Protein AF-A4JSC4-F1 (afdb_monomer_lite)

Radius of gyration: 17.51 Å; chains: 1; bounding box: 52×47×33 Å

Secondary structure (DSSP, 8-state):
--HHHHHHS-TTSS--GGGTT-EEEEEE-TT-TTHHHHHHHHHHHHHHT-EEEEEEGGGGT--S--S-GGGSTTHHHHHHHHHHHHHHHHS---------

InterPro domains:
  IPR029058 Alpha/Beta hydrolase fold [G3DSA:3.40.50.1820] (2-90)

pLDDT: mean 86.63, std 13.43, range [42.38, 96.75]

Foldseek 3Di:
DDPVVVVPDDQLPAADVVQAAAEEEDEEEPAEPCPVVQVVVQSSSVSNHHNYDYHYVVVVVHHDDYPPLCPDPVVVSSVVVVVVVCCVRPPPPPPPPPDD

Sequence (100 aa):
MSPDALRAAAPGTHRLPALAGLPIVAVTAEASVFAAASAPAVAQLNAAGSRAEVLHLPDHRVFGNGHGLIYEKNSDEALAPVLSWLVEHTEAAEPLHSTS

Structure (mmCIF, N/CA/C/O backbone):
data_AF-A4JSC4-F1
#
_entry.id   AF-A4JSC4-F1
#
loop_
_atom_site.group_PDB
_atom_site.id
_atom_site.type_symbol
_atom_site.label_atom_id
_atom_site.label_alt_id
_atom_site.label_comp_id
_atom_site.label_asym_id
_atom_site.label_entity_id
_atom_site.label_seq_id
_atom_site.pdbx_PDB_ins_code
_atom_site.Cartn_x
_atom_site.Cartn_y
_atom_site.Cartn_z
_atom_site.occupancy
_atom_site.B_iso_or_equiv
_atom_site.auth_seq_id
_atom_site.auth_comp_id
_atom_site.auth_asym_id
_atom_site.auth_atom_id
_atom_site.pdbx_PDB_model_num
ATOM 1 N N . MET A 1 1 ? 19.154 -18.312 -13.676 1.00 76.25 1 MET A N 1
ATOM 2 C CA . MET A 1 1 ? 19.003 -16.943 -14.217 1.00 76.25 1 MET A CA 1
ATOM 3 C C . MET A 1 1 ? 20.069 -16.067 -13.580 1.00 76.25 1 MET A C 1
ATOM 5 O O . MET A 1 1 ? 20.268 -16.195 -12.378 1.00 76.25 1 MET A O 1
ATOM 9 N N . SER A 1 2 ? 20.785 -15.250 -14.354 1.00 89.56 2 SER A N 1
ATOM 10 C CA . SER A 1 2 ? 21.764 -14.304 -13.799 1.00 89.56 2 SER A CA 1
ATOM 11 C C . SER A 1 2 ? 21.067 -13.045 -13.255 1.00 89.56 2 SER A C 1
ATOM 13 O O . SER A 1 2 ? 19.959 -12.732 -13.697 1.00 89.56 2 SER A O 1
ATOM 15 N N . PRO A 1 3 ? 21.695 -12.291 -12.333 1.00 84.94 3 PRO A N 1
ATOM 16 C CA . PRO A 1 3 ? 21.149 -11.019 -11.855 1.00 84.94 3 PRO A CA 1
ATOM 17 C C . PRO A 1 3 ? 20.860 -10.012 -12.977 1.00 84.94 3 PRO A C 1
ATOM 19 O O . PRO A 1 3 ? 19.851 -9.316 -12.931 1.00 84.94 3 PRO A O 1
ATOM 22 N N . ASP A 1 4 ? 21.702 -9.962 -14.010 1.00 91.25 4 ASP A N 1
ATOM 23 C CA . ASP A 1 4 ? 21.517 -9.030 -15.129 1.00 91.25 4 ASP A CA 1
ATOM 24 C C . ASP A 1 4 ? 20.351 -9.429 -16.033 1.00 91.25 4 ASP A C 1
ATOM 26 O O . ASP A 1 4 ? 19.577 -8.570 -16.450 1.00 91.25 4 ASP A O 1
ATOM 30 N N . ALA A 1 5 ? 20.155 -10.734 -16.258 1.00 87.62 5 ALA A N 1
ATOM 31 C CA . ALA A 1 5 ? 18.986 -11.232 -16.978 1.00 87.62 5 ALA A CA 1
ATOM 32 C C . ALA A 1 5 ? 17.680 -10.909 -16.234 1.00 87.62 5 ALA A C 1
ATOM 34 O O . ALA A 1 5 ? 16.684 -10.584 -16.871 1.00 87.62 5 ALA A O 1
ATOM 35 N N . LEU A 1 6 ? 17.694 -10.938 -14.896 1.00 84.56 6 LEU A N 1
ATOM 36 C CA . LEU A 1 6 ? 16.541 -10.551 -14.081 1.00 84.56 6 LEU A CA 1
ATOM 37 C C . LEU A 1 6 ? 16.240 -9.048 -14.176 1.00 84.56 6 LEU A C 1
ATOM 39 O O . LEU A 1 6 ? 15.080 -8.672 -14.302 1.00 84.56 6 LEU A O 1
ATOM 43 N N . ARG A 1 7 ? 17.265 -8.184 -14.135 1.00 83.50 7 ARG A N 1
ATOM 44 C CA . ARG A 1 7 ? 17.082 -6.722 -14.240 1.00 83.50 7 ARG A CA 1
ATOM 45 C C . ARG A 1 7 ? 16.576 -6.280 -15.612 1.00 83.50 7 ARG A C 1
ATOM 47 O O . ARG A 1 7 ? 15.851 -5.297 -15.692 1.00 83.50 7 ARG A O 1
ATOM 54 N N . ALA A 1 8 ? 16.979 -6.979 -16.673 1.00 87.56 8 ALA A N 1
ATOM 55 C CA . ALA A 1 8 ? 16.568 -6.677 -18.043 1.00 87.56 8 ALA A CA 1
ATOM 56 C C . ALA A 1 8 ? 15.173 -7.223 -18.399 1.00 87.56 8 ALA A C 1
ATOM 58 O O . ALA A 1 8 ? 14.611 -6.844 -19.427 1.00 87.56 8 ALA A O 1
ATOM 59 N N . ALA A 1 9 ? 14.622 -8.127 -17.587 1.00 85.56 9 ALA A N 1
ATOM 60 C CA . ALA A 1 9 ? 13.323 -8.730 -17.839 1.00 85.56 9 ALA A CA 1
ATOM 61 C C . ALA A 1 9 ? 12.185 -7.714 -17.647 1.00 85.56 9 ALA A C 1
ATOM 63 O O . ALA A 1 9 ? 12.209 -6.889 -16.733 1.00 85.56 9 ALA A O 1
ATOM 64 N N . ALA A 1 10 ? 11.148 -7.803 -18.482 1.00 83.69 10 ALA A N 1
ATOM 65 C CA . ALA A 1 10 ? 9.954 -6.981 -18.313 1.00 83.69 10 ALA A CA 1
ATOM 66 C C . ALA A 1 10 ? 9.250 -7.291 -16.969 1.00 83.69 10 ALA A C 1
ATOM 68 O O . ALA A 1 10 ? 9.274 -8.450 -16.525 1.00 83.69 10 ALA A O 1
ATOM 69 N N . PRO A 1 11 ? 8.577 -6.308 -16.339 1.00 76.75 11 PRO A N 1
ATOM 70 C CA . PRO A 1 11 ? 7.671 -6.523 -15.209 1.00 76.75 11 PRO A CA 1
ATOM 71 C C . PRO A 1 11 ? 6.781 -7.759 -15.382 1.00 76.75 11 PRO A C 1
ATOM 73 O O . PRO A 1 11 ? 6.154 -7.947 -16.422 1.00 76.75 11 PRO A O 1
ATOM 76 N N . GLY A 1 12 ? 6.755 -8.636 -14.377 1.00 75.06 12 GLY A N 1
ATOM 77 C CA . GLY A 1 12 ? 5.983 -9.881 -14.429 1.00 75.06 12 GLY A CA 1
ATOM 78 C C . GLY A 1 12 ? 6.510 -10.972 -15.360 1.00 75.06 12 GLY A C 1
ATOM 79 O O . GLY A 1 12 ? 5.830 -11.977 -15.537 1.00 75.06 12 GLY A O 1
ATOM 80 N N . THR A 1 13 ? 7.710 -10.857 -15.933 1.00 86.69 13 THR A N 1
ATOM 81 C CA . THR A 1 13 ? 8.355 -12.009 -16.605 1.00 86.69 13 THR A CA 1
ATOM 82 C C . THR A 1 13 ? 8.591 -13.155 -15.618 1.00 86.69 13 THR A C 1
ATOM 84 O O . THR A 1 13 ? 8.512 -14.331 -15.967 1.00 86.69 13 THR A O 1
ATOM 87 N N . HIS A 1 14 ? 8.832 -12.810 -14.353 1.00 86.88 14 HIS A N 1
ATOM 88 C CA . HIS A 1 14 ? 9.0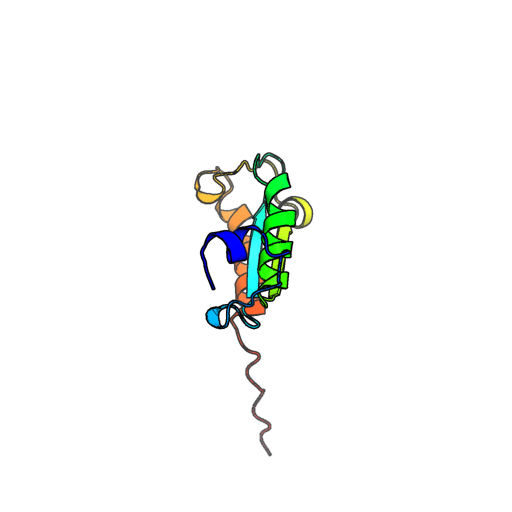19 -13.762 -13.271 1.00 86.88 14 HIS A CA 1
ATOM 89 C C . HIS A 1 14 ? 7.910 -13.595 -12.237 1.00 86.88 14 HIS A C 1
ATOM 91 O O . HIS A 1 14 ? 7.613 -12.484 -11.795 1.00 86.88 14 HIS A O 1
ATOM 97 N N . ARG A 1 15 ? 7.289 -14.717 -11.867 1.00 88.62 15 ARG A N 1
ATOM 98 C CA . ARG A 1 15 ? 6.319 -14.794 -10.773 1.00 88.62 15 ARG A CA 1
ATOM 99 C C . ARG A 1 15 ? 7.044 -15.036 -9.454 1.00 88.62 15 ARG A C 1
ATOM 101 O O . ARG A 1 15 ? 8.106 -15.657 -9.431 1.00 88.62 15 ARG A O 1
ATOM 108 N N . LEU A 1 16 ? 6.434 -14.588 -8.364 1.00 89.75 16 LEU A N 1
ATOM 109 C CA . LEU A 1 16 ? 6.863 -14.886 -7.003 1.00 89.75 16 LEU A CA 1
ATOM 110 C C . LEU A 1 16 ? 5.845 -15.865 -6.404 1.00 89.75 16 LEU A C 1
ATOM 112 O O . LEU A 1 16 ? 4.768 -15.426 -6.011 1.00 89.75 16 LEU A O 1
ATOM 116 N N . PRO A 1 17 ? 6.139 -17.181 -6.335 1.00 91.50 17 PRO A N 1
ATOM 117 C CA . PRO A 1 17 ? 5.163 -18.179 -5.889 1.00 91.50 17 PRO A CA 1
ATOM 118 C C . PRO A 1 17 ? 4.555 -17.885 -4.513 1.00 91.50 17 PRO A C 1
ATOM 120 O O . PRO A 1 17 ? 3.371 -18.116 -4.310 1.00 91.50 17 PRO A O 1
ATOM 123 N N . ALA A 1 18 ? 5.340 -17.308 -3.598 1.00 92.31 18 ALA A N 1
ATOM 124 C CA . ALA A 1 18 ? 4.875 -16.921 -2.265 1.00 92.31 18 ALA A CA 1
ATOM 125 C C . ALA A 1 18 ? 3.836 -15.782 -2.266 1.00 92.31 18 ALA A C 1
ATOM 127 O O . ALA A 1 18 ? 3.155 -15.587 -1.267 1.00 92.31 18 ALA A O 1
ATOM 128 N N . LEU A 1 19 ? 3.717 -15.027 -3.362 1.00 93.06 19 LEU A N 1
ATOM 129 C CA . LEU A 1 19 ? 2.737 -13.950 -3.511 1.00 93.06 19 LEU A CA 1
ATOM 130 C C . LEU A 1 19 ? 1.514 -14.375 -4.328 1.00 93.06 19 LEU A C 1
ATOM 132 O O . LEU A 1 19 ? 0.615 -13.564 -4.522 1.00 9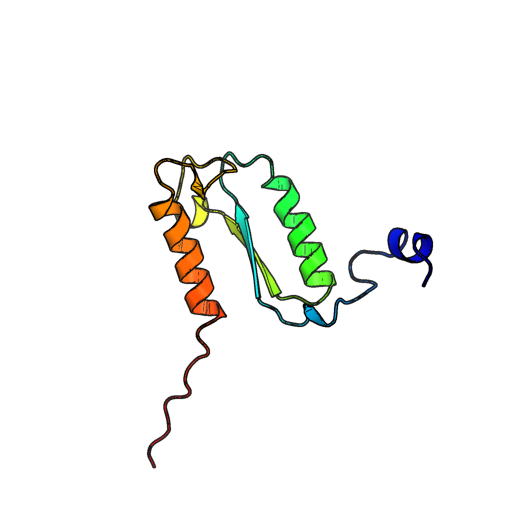3.06 19 LEU A O 1
ATOM 136 N N . ALA A 1 20 ? 1.472 -15.611 -4.832 1.00 94.56 20 ALA A N 1
ATOM 137 C CA . ALA A 1 20 ? 0.406 -16.062 -5.716 1.00 94.56 20 ALA A CA 1
ATOM 138 C C . ALA A 1 20 ? -0.967 -15.944 -5.034 1.00 94.56 20 ALA A C 1
ATOM 140 O O . ALA A 1 20 ? -1.249 -16.630 -4.055 1.00 94.56 20 ALA A O 1
ATOM 141 N N . GLY A 1 21 ? -1.821 -15.063 -5.560 1.00 93.06 21 GLY A N 1
ATOM 142 C CA . GLY A 1 21 ? -3.167 -14.814 -5.043 1.00 93.06 21 GLY A CA 1
ATOM 143 C C . GLY A 1 21 ? -3.234 -14.058 -3.713 1.00 93.06 21 GLY A C 1
ATOM 144 O O . GLY A 1 21 ? -4.344 -13.797 -3.257 1.00 93.06 21 GLY A O 1
ATOM 145 N N . LEU A 1 22 ? -2.097 -13.686 -3.115 1.00 95.62 22 LEU A N 1
ATOM 146 C CA . LEU A 1 22 ? -2.053 -12.987 -1.833 1.00 95.62 22 LEU A CA 1
ATOM 147 C C . LEU A 1 22 ? -2.707 -11.597 -1.963 1.00 95.62 22 LEU A C 1
ATOM 149 O O . LEU A 1 22 ? -2.266 -10.823 -2.823 1.00 95.62 22 LEU A O 1
ATOM 153 N N . PRO A 1 23 ? -3.720 -11.265 -1.139 1.00 96.75 23 PRO A N 1
ATOM 154 C CA . PRO A 1 23 ? -4.244 -9.908 -1.042 1.00 96.75 23 PRO A CA 1
ATOM 155 C C . PRO A 1 23 ? -3.180 -8.963 -0.480 1.00 96.75 23 PRO A C 1
ATOM 157 O O . PRO A 1 23 ? -2.550 -9.266 0.535 1.00 96.75 23 PRO A O 1
ATOM 160 N N . ILE A 1 24 ? -2.962 -7.823 -1.134 1.00 96.19 24 ILE A N 1
ATOM 161 C CA . ILE A 1 24 ? -2.012 -6.796 -0.689 1.00 96.19 24 ILE A CA 1
ATOM 162 C C . ILE A 1 24 ? -2.650 -5.420 -0.882 1.00 96.19 24 ILE A C 1
ATOM 164 O O . ILE A 1 24 ? -3.177 -5.128 -1.950 1.00 96.19 24 ILE A O 1
ATOM 168 N N . VAL A 1 25 ? -2.532 -4.537 0.104 1.00 95.75 25 VAL A N 1
ATOM 169 C CA . VAL A 1 25 ? -2.971 -3.144 -0.030 1.00 95.75 25 VAL A CA 1
ATOM 170 C C . VAL A 1 25 ? -1.813 -2.182 0.199 1.00 95.75 25 VAL A C 1
ATOM 172 O O . VAL A 1 25 ? -1.069 -2.298 1.172 1.00 95.75 25 VAL A O 1
ATOM 175 N N . ALA A 1 26 ? -1.651 -1.223 -0.711 1.00 94.50 26 ALA A N 1
ATOM 176 C CA . ALA A 1 26 ? -0.772 -0.074 -0.533 1.00 94.50 26 ALA A CA 1
ATOM 177 C C . ALA A 1 26 ? -1.606 1.129 -0.074 1.00 94.50 26 ALA A C 1
ATOM 179 O O . ALA A 1 26 ? -2.419 1.650 -0.836 1.00 94.50 26 ALA A O 1
ATOM 180 N N . VAL A 1 27 ? -1.410 1.576 1.168 1.00 93.88 27 VAL A N 1
ATOM 181 C CA . VAL A 1 27 ? -2.164 2.698 1.747 1.00 93.88 27 VAL A CA 1
ATOM 182 C C . VAL A 1 27 ? -1.477 4.023 1.417 1.00 93.88 27 VAL A C 1
ATOM 184 O O . VAL A 1 27 ? -0.278 4.190 1.647 1.00 93.88 27 VAL A O 1
ATOM 187 N N . THR A 1 28 ? -2.234 4.980 0.884 1.00 93.12 28 THR A N 1
ATOM 188 C CA . THR A 1 28 ? -1.746 6.310 0.496 1.00 93.12 28 THR A CA 1
ATOM 189 C C . THR A 1 28 ? -2.654 7.416 1.020 1.00 93.12 28 THR A C 1
ATOM 191 O O . THR A 1 28 ? -3.835 7.198 1.277 1.00 93.12 28 THR A O 1
ATOM 194 N N . ALA A 1 29 ? -2.104 8.621 1.142 1.00 90.38 29 ALA A N 1
ATOM 195 C CA . ALA A 1 29 ? -2.821 9.817 1.570 1.00 90.38 29 ALA A CA 1
ATOM 196 C C . ALA A 1 29 ? -2.561 10.990 0.622 1.00 90.38 29 ALA A C 1
ATOM 198 O O . ALA A 1 29 ? -1.627 10.946 -0.180 1.00 90.38 29 ALA A O 1
ATOM 199 N N . GLU A 1 30 ? -3.368 12.042 0.751 1.00 84.50 30 GLU A N 1
ATOM 200 C CA . GLU A 1 30 ? -3.349 13.240 -0.099 1.00 84.50 30 GLU A CA 1
ATOM 201 C C . GLU A 1 30 ? -1.966 13.908 -0.171 1.00 84.50 30 GLU A C 1
ATOM 203 O O . GLU A 1 30 ? -1.483 14.221 -1.256 1.00 84.50 30 GLU A O 1
ATOM 208 N N . ALA A 1 31 ? -1.289 14.068 0.972 1.00 81.50 31 ALA A N 1
ATOM 209 C CA . ALA A 1 31 ? 0.018 14.723 1.049 1.00 81.50 31 ALA A CA 1
ATOM 210 C C . ALA A 1 31 ? 1.201 13.73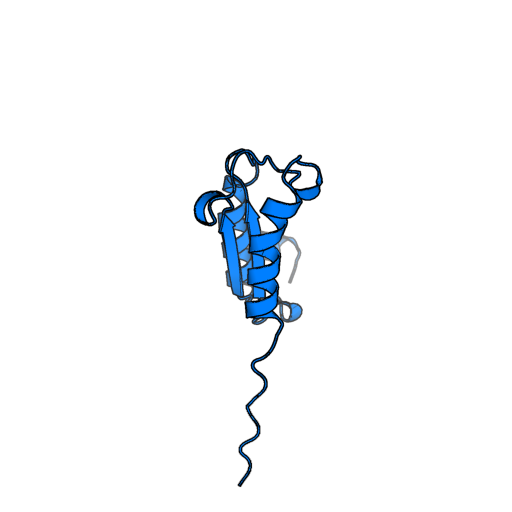3 1.020 1.00 81.50 31 ALA A C 1
ATOM 212 O O . ALA A 1 31 ? 2.338 14.090 1.335 1.00 81.50 31 ALA A O 1
ATOM 213 N N . SER A 1 32 ? 0.961 12.464 0.673 1.00 79.44 32 SER A N 1
ATOM 214 C CA . SER A 1 32 ? 2.011 11.446 0.658 1.00 79.44 32 SER A CA 1
ATOM 215 C C . SER A 1 32 ? 2.892 11.576 -0.587 1.00 79.44 32 SER A C 1
ATOM 217 O O . SER A 1 32 ? 2.462 11.305 -1.708 1.00 79.44 32 SER A O 1
ATOM 219 N N . VAL A 1 33 ? 4.178 11.880 -0.391 1.00 75.88 33 VAL A N 1
ATOM 220 C CA . VAL A 1 33 ? 5.183 11.936 -1.476 1.00 75.88 33 VAL A CA 1
ATOM 221 C C . VAL A 1 33 ? 5.365 10.603 -2.215 1.00 75.88 33 VAL A C 1
ATOM 223 O O . VAL A 1 33 ? 5.900 10.571 -3.321 1.00 75.88 33 VAL A O 1
ATOM 226 N N . PHE A 1 34 ? 4.895 9.498 -1.630 1.00 78.06 34 PHE A N 1
ATOM 227 C CA . PHE A 1 34 ? 4.959 8.159 -2.214 1.00 78.06 34 PHE A CA 1
ATOM 228 C C . PHE A 1 34 ? 3.680 7.747 -2.951 1.00 78.06 34 PHE A C 1
ATOM 230 O O . PHE A 1 34 ? 3.663 6.681 -3.571 1.00 78.06 34 PHE A O 1
ATOM 237 N N . ALA A 1 35 ? 2.628 8.575 -2.951 1.00 78.12 35 ALA A N 1
ATOM 238 C CA . ALA A 1 35 ? 1.383 8.265 -3.657 1.00 78.12 35 ALA A CA 1
ATOM 239 C C . ALA A 1 35 ? 1.642 7.948 -5.144 1.00 78.12 35 ALA A C 1
ATOM 241 O O . ALA A 1 35 ? 1.198 6.918 -5.648 1.00 78.12 35 ALA A O 1
ATOM 242 N N . ALA A 1 36 ? 2.484 8.742 -5.817 1.00 79.19 36 ALA A N 1
ATOM 243 C CA . ALA A 1 36 ? 2.857 8.514 -7.216 1.00 79.19 36 ALA A CA 1
ATOM 244 C C . ALA A 1 36 ? 3.614 7.189 -7.451 1.00 79.19 36 ALA A C 1
ATOM 246 O O . ALA A 1 36 ? 3.476 6.571 -8.504 1.00 79.19 36 ALA A O 1
ATOM 247 N N . ALA A 1 37 ? 4.394 6.727 -6.468 1.00 81.88 37 ALA A N 1
ATOM 248 C CA . ALA A 1 37 ? 5.138 5.468 -6.550 1.00 81.88 37 ALA A CA 1
ATOM 249 C C . ALA A 1 37 ? 4.263 4.231 -6.269 1.00 81.88 37 ALA A C 1
ATOM 251 O O . ALA A 1 37 ? 4.659 3.106 -6.577 1.00 81.88 37 ALA A O 1
ATOM 252 N N . SER A 1 38 ? 3.066 4.432 -5.718 1.00 84.81 38 SER A N 1
ATOM 253 C CA . SER A 1 38 ? 2.193 3.348 -5.262 1.00 84.81 38 SER A CA 1
ATOM 254 C C . SER A 1 38 ? 1.586 2.574 -6.433 1.00 84.81 38 SER A C 1
ATOM 256 O O . SER A 1 38 ? 1.588 1.345 -6.419 1.00 84.81 38 SER A O 1
ATOM 258 N N . ALA A 1 39 ? 1.155 3.265 -7.495 1.00 87.62 39 ALA A N 1
ATOM 259 C CA . ALA A 1 39 ? 0.573 2.610 -8.669 1.00 87.62 39 ALA A CA 1
ATOM 260 C C . ALA A 1 39 ? 1.578 1.702 -9.422 1.00 87.62 39 ALA A C 1
ATOM 262 O O . ALA A 1 39 ? 1.244 0.540 -9.671 1.00 87.62 39 ALA A O 1
ATOM 263 N N . PRO A 1 40 ? 2.821 2.138 -9.728 1.00 90.75 40 PRO A N 1
ATOM 264 C CA . PRO A 1 40 ? 3.831 1.250 -10.310 1.00 90.75 40 PRO A CA 1
ATOM 265 C C . PRO A 1 40 ? 4.186 0.051 -9.419 1.00 90.75 40 PRO A C 1
ATOM 267 O O . PRO A 1 40 ? 4.363 -1.058 -9.925 1.00 90.75 40 PRO A O 1
ATOM 270 N N . ALA A 1 41 ? 4.266 0.247 -8.098 1.00 90.88 41 ALA A N 1
ATOM 271 C CA . ALA A 1 41 ? 4.557 -0.835 -7.159 1.00 90.88 41 ALA A CA 1
ATOM 272 C C . ALA A 1 41 ? 3.441 -1.894 -7.144 1.00 90.88 41 ALA A C 1
ATOM 274 O O . ALA A 1 41 ? 3.721 -3.089 -7.255 1.00 90.88 41 ALA A O 1
ATOM 275 N N . VAL A 1 42 ? 2.177 -1.463 -7.091 1.00 94.31 42 VAL A N 1
ATOM 276 C CA . VAL A 1 42 ? 1.007 -2.352 -7.169 1.00 94.31 42 VAL A CA 1
ATOM 277 C C . VAL A 1 42 ? 0.967 -3.108 -8.498 1.00 94.31 42 VAL A C 1
ATOM 279 O O . VAL A 1 42 ? 0.744 -4.319 -8.509 1.00 94.31 42 VAL A O 1
ATOM 282 N N . ALA A 1 43 ? 1.259 -2.439 -9.618 1.00 92.38 43 ALA A N 1
ATOM 283 C CA . ALA A 1 43 ? 1.327 -3.092 -10.924 1.00 92.38 43 ALA A CA 1
ATOM 284 C C . ALA A 1 43 ? 2.384 -4.209 -10.956 1.00 92.38 43 ALA A C 1
ATOM 286 O O . ALA A 1 43 ? 2.111 -5.300 -11.457 1.00 92.38 43 ALA A O 1
ATOM 287 N N . GLN A 1 44 ? 3.562 -3.975 -10.372 1.00 91.12 44 GLN A N 1
ATOM 288 C CA . GLN A 1 44 ? 4.619 -4.983 -10.288 1.00 91.12 44 GLN A CA 1
ATOM 289 C C . GLN A 1 44 ? 4.223 -6.177 -9.407 1.00 91.12 44 GLN A C 1
ATOM 291 O O . GLN A 1 44 ? 4.506 -7.318 -9.774 1.00 91.12 44 GLN A O 1
ATOM 296 N N . LEU A 1 45 ? 3.565 -5.941 -8.269 1.00 93.75 45 LEU A N 1
ATOM 297 C CA . LEU A 1 45 ? 3.077 -7.006 -7.385 1.00 93.75 45 LEU A CA 1
ATOM 298 C C . LEU A 1 45 ? 2.045 -7.891 -8.102 1.00 93.75 45 LEU A C 1
ATOM 300 O O . LEU A 1 45 ? 2.187 -9.117 -8.135 1.00 93.75 45 LEU A O 1
ATOM 304 N N . ASN A 1 46 ? 1.081 -7.271 -8.788 1.00 94.75 46 ASN A N 1
ATOM 305 C CA . ASN A 1 46 ? 0.103 -7.984 -9.611 1.00 94.75 46 ASN A CA 1
ATOM 306 C C . ASN A 1 46 ? 0.774 -8.779 -10.738 1.00 94.75 46 ASN A C 1
ATOM 308 O O . ASN A 1 46 ? 0.465 -9.951 -10.953 1.00 94.75 46 ASN A O 1
ATOM 312 N N . ALA A 1 47 ? 1.768 -8.193 -11.409 1.00 92.44 47 ALA A N 1
ATOM 313 C CA . ALA A 1 47 ? 2.552 -8.877 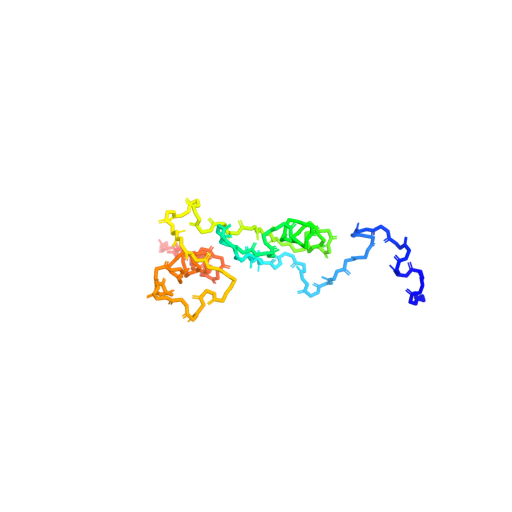-12.433 1.00 92.44 47 ALA A CA 1
ATOM 314 C C . ALA A 1 47 ? 3.368 -10.059 -11.857 1.00 92.44 47 ALA A C 1
ATOM 316 O O . ALA A 1 47 ? 3.611 -11.050 -12.550 1.00 92.44 47 ALA A O 1
ATOM 317 N N . ALA A 1 48 ? 3.751 -10.001 -10.579 1.00 92.69 48 ALA A N 1
ATOM 318 C CA . ALA A 1 48 ? 4.393 -11.098 -9.857 1.00 92.69 48 ALA A CA 1
ATOM 319 C C . ALA A 1 48 ? 3.409 -12.184 -9.373 1.00 92.69 48 ALA A C 1
ATOM 321 O O . ALA A 1 48 ? 3.862 -13.269 -8.998 1.00 92.69 48 ALA A O 1
ATOM 322 N N . GLY A 1 49 ? 2.095 -11.947 -9.461 1.00 93.31 49 GLY A N 1
ATOM 323 C CA . GLY A 1 49 ? 1.034 -12.927 -9.209 1.00 93.31 49 GLY A CA 1
ATOM 324 C C . GLY A 1 49 ? 0.133 -12.645 -8.002 1.00 93.31 49 GLY A C 1
ATOM 325 O O . GLY A 1 49 ? -0.684 -13.507 -7.682 1.00 93.31 49 GLY A O 1
ATOM 326 N N . SER A 1 50 ? 0.263 -11.496 -7.333 1.00 95.56 50 SER A N 1
ATOM 327 C CA . SER A 1 50 ? -0.594 -11.127 -6.195 1.00 95.56 50 SER A CA 1
ATOM 328 C C . SER A 1 50 ? -1.962 -10.579 -6.615 1.00 95.56 50 SER A C 1
ATOM 330 O O . SER A 1 50 ? -2.263 -10.454 -7.802 1.00 95.56 50 SER A O 1
ATOM 332 N N . ARG A 1 51 ? -2.777 -10.219 -5.616 1.00 95.56 51 ARG A N 1
ATOM 333 C CA . ARG A 1 51 ? -3.989 -9.397 -5.745 1.00 95.56 51 ARG A CA 1
ATOM 334 C C . ARG A 1 51 ? -3.772 -8.095 -4.975 1.00 95.56 51 ARG A C 1
ATOM 336 O O . ARG A 1 51 ? -4.165 -7.977 -3.822 1.00 95.56 51 ARG A O 1
ATOM 343 N N . ALA A 1 52 ? -3.032 -7.179 -5.586 1.00 96.50 52 ALA A N 1
ATOM 344 C CA . ALA A 1 52 ? -2.629 -5.917 -4.991 1.00 96.50 52 ALA A CA 1
ATOM 345 C C . ALA A 1 52 ? -3.515 -4.755 -5.455 1.00 96.50 52 ALA A C 1
ATOM 347 O O . ALA A 1 52 ? -3.811 -4.641 -6.649 1.00 96.50 52 ALA A O 1
ATOM 348 N N . GLU A 1 53 ? -3.848 -3.854 -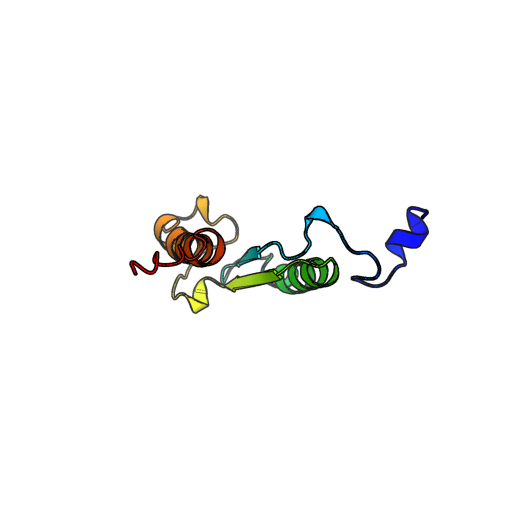4.535 1.00 96.12 53 GLU A N 1
ATOM 349 C CA . GLU A 1 53 ? -4.574 -2.614 -4.814 1.00 96.12 53 GLU A CA 1
ATOM 350 C C . GLU A 1 53 ? -4.020 -1.414 -4.032 1.00 96.12 53 GLU A C 1
ATOM 352 O O . GLU A 1 53 ? -3.164 -1.554 -3.153 1.00 96.12 53 GLU A O 1
ATOM 357 N N . VAL A 1 54 ? -4.485 -0.216 -4.390 1.00 95.31 54 VAL A N 1
ATOM 358 C CA . VAL A 1 54 ? -4.169 1.028 -3.679 1.00 95.31 54 VAL A CA 1
ATOM 359 C C . VAL A 1 54 ? -5.394 1.453 -2.883 1.00 95.31 54 VAL A C 1
ATOM 361 O O . VAL A 1 54 ? -6.457 1.645 -3.463 1.00 95.31 54 VAL A O 1
ATOM 364 N N . LEU A 1 55 ? -5.217 1.676 -1.583 1.00 95.06 55 LEU A N 1
ATOM 365 C CA . LEU A 1 55 ? -6.207 2.328 -0.731 1.00 95.06 55 LEU A CA 1
ATOM 366 C C . LEU A 1 55 ? -5.805 3.793 -0.584 1.00 95.06 55 LEU A C 1
ATOM 368 O O . LEU A 1 55 ? -4.794 4.115 0.047 1.00 95.06 55 LEU A O 1
ATOM 372 N N . HIS A 1 56 ? -6.573 4.686 -1.198 1.00 93.50 56 HIS A N 1
ATOM 373 C CA . HIS A 1 56 ? -6.348 6.123 -1.116 1.00 93.50 56 HIS A CA 1
ATOM 374 C C . HIS A 1 56 ? -7.273 6.727 -0.057 1.00 93.50 56 HIS A C 1
ATOM 376 O O . HIS A 1 56 ? -8.483 6.786 -0.241 1.00 93.50 56 HIS A O 1
ATOM 382 N N . LEU A 1 57 ? -6.714 7.161 1.077 1.00 94.81 57 LEU A N 1
ATOM 383 C CA . LEU A 1 57 ? -7.480 7.635 2.239 1.00 94.81 57 LEU A CA 1
ATOM 384 C C . LEU A 1 57 ? -8.559 8.695 1.915 1.00 94.81 57 LEU A C 1
ATOM 386 O O . LEU A 1 57 ? -9.664 8.576 2.455 1.00 94.81 57 LEU A O 1
ATOM 390 N N . PRO A 1 58 ? -8.323 9.666 1.008 1.00 93.31 58 PRO A N 1
ATOM 391 C CA . PRO A 1 58 ? -9.360 10.605 0.578 1.00 93.31 58 PRO A CA 1
ATOM 392 C C . PRO A 1 58 ? -10.623 9.959 -0.011 1.00 93.31 58 PRO A C 1
ATOM 394 O O . PRO A 1 58 ? -11.719 10.468 0.226 1.00 93.31 58 PRO A O 1
ATOM 397 N N . ASP A 1 59 ? -10.512 8.811 -0.688 1.00 94.75 59 ASP A N 1
ATOM 398 C CA . ASP A 1 59 ? -11.668 8.078 -1.232 1.00 94.75 59 ASP A CA 1
ATOM 399 C C . ASP A 1 59 ? -12.539 7.479 -0.110 1.00 94.75 59 ASP A C 1
ATOM 401 O O . ASP A 1 59 ? -13.742 7.275 -0.274 1.00 94.75 59 ASP A O 1
ATOM 405 N N . HIS A 1 60 ? -11.951 7.286 1.074 1.00 95.25 60 HIS A N 1
ATOM 406 C CA . HIS A 1 60 ? -12.617 6.854 2.306 1.00 95.25 60 HIS A CA 1
ATOM 407 C C . HIS A 1 60 ? -12.964 8.029 3.235 1.00 95.25 60 HIS A C 1
ATOM 409 O O . HIS A 1 60 ? -13.322 7.832 4.396 1.00 95.25 60 HIS A O 1
ATOM 415 N N . ARG A 1 61 ? -12.902 9.262 2.714 1.00 95.81 61 ARG A N 1
ATOM 416 C CA . ARG A 1 61 ? -13.157 10.521 3.428 1.00 95.81 61 ARG A CA 1
ATOM 417 C C . ARG A 1 61 ? -12.207 10.811 4.595 1.00 95.81 61 ARG A C 1
ATOM 419 O O . ARG A 1 61 ? -12.595 11.538 5.509 1.00 95.81 61 ARG A O 1
ATOM 426 N N . VAL A 1 62 ? -10.988 10.279 4.551 1.00 95.38 62 VAL A N 1
ATOM 427 C CA . VAL A 1 62 ? -9.935 10.560 5.532 1.00 95.38 62 VAL A CA 1
ATOM 428 C C . VAL A 1 62 ? -8.919 11.519 4.912 1.00 95.38 62 VAL A C 1
ATOM 430 O O . VAL A 1 62 ? -8.280 11.205 3.907 1.00 95.38 62 VAL A O 1
ATOM 433 N N . PHE A 1 63 ? -8.753 12.696 5.516 1.00 94.06 63 PHE A N 1
ATOM 434 C CA . PHE A 1 63 ? -7.984 13.808 4.940 1.00 94.06 63 PHE A CA 1
ATOM 435 C C . PHE A 1 63 ? -6.849 14.280 5.856 1.00 94.06 63 PHE A C 1
ATOM 437 O O . PHE A 1 63 ? -6.757 13.884 7.018 1.00 94.06 63 PHE A O 1
ATOM 444 N N . GLY A 1 64 ? -5.972 15.137 5.321 1.00 92.25 64 GLY A N 1
ATOM 445 C CA . GLY A 1 64 ? -4.938 15.840 6.095 1.00 92.25 64 GLY A CA 1
ATOM 446 C C . GLY A 1 64 ? -3.708 15.011 6.482 1.00 92.25 64 GLY A C 1
ATOM 447 O O . GLY A 1 64 ? -2.811 15.534 7.135 1.00 92.25 64 GLY A O 1
ATOM 448 N N . ASN A 1 65 ? -3.648 13.745 6.068 1.00 93.06 65 ASN A N 1
ATOM 449 C CA . ASN A 1 65 ? -2.554 12.834 6.386 1.00 93.06 65 ASN A CA 1
ATOM 450 C C . ASN A 1 65 ? -1.366 12.971 5.416 1.00 93.06 65 ASN A C 1
ATOM 452 O O . ASN A 1 65 ? -1.545 13.056 4.195 1.00 93.06 65 ASN A O 1
ATOM 456 N N . GLY A 1 66 ? -0.146 12.931 5.963 1.00 86.44 66 GLY A N 1
ATOM 457 C CA . GLY A 1 66 ? 1.098 12.755 5.214 1.00 86.44 66 GLY A CA 1
ATOM 458 C C . GLY A 1 66 ? 1.449 11.279 4.987 1.00 86.44 66 GLY A C 1
ATOM 459 O O . GLY A 1 66 ? 0.585 10.411 4.906 1.00 86.44 66 GLY A O 1
ATOM 460 N N . HIS A 1 67 ? 2.742 10.965 4.870 1.00 85.25 67 HIS A N 1
ATOM 461 C CA . HIS A 1 67 ? 3.199 9.577 4.705 1.00 85.25 67 HIS A CA 1
ATOM 462 C C . HIS A 1 67 ? 3.203 8.781 6.021 1.00 85.25 67 HIS A C 1
ATOM 464 O O . HIS A 1 67 ? 2.928 7.583 6.028 1.00 85.25 67 HIS A O 1
ATOM 470 N N . GLY A 1 68 ? 3.528 9.438 7.136 1.00 85.75 68 GLY A N 1
ATOM 471 C CA . GLY A 1 68 ? 3.679 8.813 8.449 1.00 85.75 68 GLY A CA 1
ATOM 472 C C . GLY A 1 68 ? 2.349 8.574 9.156 1.00 85.75 68 GLY A C 1
ATOM 473 O O . GLY A 1 68 ? 2.219 8.992 10.297 1.00 85.75 68 GLY A O 1
ATOM 474 N N . LEU A 1 69 ? 1.392 7.912 8.496 1.00 87.62 69 LEU A N 1
ATOM 475 C CA . LEU A 1 69 ? -0.014 7.768 8.923 1.00 87.62 69 LEU A CA 1
ATOM 476 C C . LEU A 1 69 ? -0.193 7.429 10.409 1.00 87.62 69 LEU A C 1
ATOM 478 O O . LEU A 1 69 ? -1.040 7.997 11.087 1.00 87.62 69 LEU A O 1
ATOM 482 N N . ILE A 1 70 ? 0.639 6.529 10.932 1.00 90.31 70 ILE A N 1
ATOM 483 C CA . ILE A 1 70 ? 0.562 6.065 12.324 1.00 90.31 70 ILE A CA 1
ATOM 484 C C . ILE A 1 70 ? 0.982 7.121 13.363 1.00 90.31 70 ILE A C 1
ATOM 486 O O . ILE A 1 70 ? 0.710 6.948 14.548 1.00 90.31 70 ILE A O 1
ATOM 490 N N . TYR A 1 71 ? 1.658 8.191 12.940 1.00 91.88 71 TYR A N 1
ATOM 491 C CA . TYR A 1 71 ? 2.141 9.283 13.793 1.00 91.88 71 TYR A CA 1
ATOM 492 C C . TYR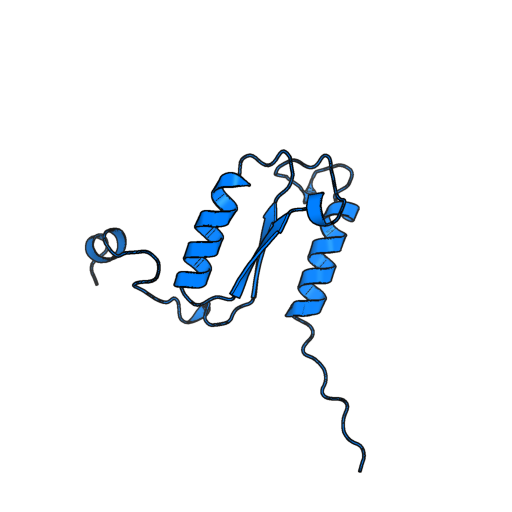 A 1 71 ? 1.277 10.545 13.703 1.00 91.88 71 TYR A C 1
ATOM 494 O O . TYR A 1 71 ? 1.504 11.498 14.451 1.00 91.88 71 TYR A O 1
ATOM 502 N N . GLU A 1 72 ? 0.318 10.577 12.781 1.00 91.88 72 GLU A N 1
ATOM 503 C CA . GLU A 1 72 ? -0.561 11.722 12.573 1.00 91.88 72 GLU A CA 1
ATOM 504 C C . GLU A 1 72 ? -1.651 11.784 13.654 1.00 91.88 72 GLU A C 1
ATOM 506 O O . GLU A 1 72 ? -2.006 10.786 14.283 1.00 91.88 72 GLU A O 1
ATOM 511 N N . LYS A 1 73 ? -2.209 12.979 13.886 1.00 95.69 73 LYS A N 1
ATOM 512 C CA . LYS A 1 73 ? -3.200 13.209 14.958 1.00 95.69 73 LYS A CA 1
ATOM 513 C C . LYS A 1 73 ? -4.490 12.404 14.792 1.00 95.69 73 LYS A C 1
ATOM 515 O O . LYS A 1 73 ? -5.166 12.153 15.784 1.00 95.69 73 LYS A O 1
ATOM 520 N N . ASN A 1 74 ? -4.848 12.061 13.559 1.00 95.31 74 ASN A N 1
ATOM 521 C CA . ASN A 1 74 ? -6.027 11.271 13.218 1.00 95.31 74 ASN A CA 1
ATOM 522 C C . ASN A 1 74 ? -5.652 9.845 12.785 1.00 95.31 74 ASN A C 1
ATOM 524 O O . ASN A 1 74 ? -6.313 9.261 11.931 1.00 95.31 74 ASN A O 1
ATOM 528 N N . SER A 1 75 ? -4.599 9.270 13.370 1.00 95.38 75 SER A N 1
ATOM 529 C CA . SER A 1 75 ? -4.162 7.901 13.075 1.00 95.38 75 SER A CA 1
ATOM 530 C C . SER A 1 75 ? -5.269 6.857 13.279 1.00 95.38 75 SER A C 1
ATOM 532 O O . SER A 1 75 ? -5.386 5.946 12.463 1.00 95.38 75 SER A O 1
ATOM 534 N N . ASP A 1 76 ? -6.135 7.023 14.285 1.00 96.12 76 ASP A N 1
ATOM 535 C CA . ASP A 1 76 ? -7.307 6.156 14.499 1.00 96.12 76 ASP A CA 1
ATOM 536 C C . ASP A 1 76 ? -8.302 6.224 13.325 1.00 96.12 76 ASP A C 1
ATOM 538 O O . ASP A 1 76 ? -8.852 5.208 12.898 1.00 96.12 76 ASP A O 1
ATOM 542 N N . GLU A 1 77 ? -8.503 7.416 12.758 1.00 96.38 77 GLU A N 1
ATOM 543 C CA . GLU A 1 77 ? -9.347 7.624 11.577 1.00 96.38 77 GLU A CA 1
ATOM 544 C C . GLU A 1 77 ? -8.718 6.973 10.336 1.00 96.38 77 GLU A C 1
ATOM 546 O O . GLU A 1 77 ? -9.402 6.289 9.577 1.00 96.38 77 GLU A O 1
ATOM 551 N N . ALA A 1 78 ? -7.401 7.125 10.158 1.00 95.12 78 ALA A N 1
ATOM 552 C CA . ALA A 1 78 ? -6.650 6.501 9.069 1.00 95.12 78 ALA A CA 1
ATOM 553 C C . ALA A 1 78 ? -6.581 4.969 9.181 1.00 95.12 78 ALA A C 1
ATOM 555 O O . ALA A 1 78 ? -6.487 4.282 8.163 1.00 95.12 78 ALA A O 1
ATOM 556 N N . LEU A 1 79 ? -6.652 4.423 10.398 1.00 95.44 79 LEU A N 1
ATOM 557 C CA . LEU A 1 79 ? -6.648 2.985 10.651 1.00 95.44 79 LEU A CA 1
ATOM 558 C C . LEU A 1 79 ? -7.980 2.321 10.268 1.00 95.44 79 LEU A C 1
ATOM 560 O O . LEU A 1 79 ? -7.978 1.183 9.800 1.00 95.44 79 LEU A O 1
ATOM 564 N N . ALA A 1 80 ? -9.109 3.017 10.420 1.00 96.44 80 ALA A N 1
ATOM 565 C CA . ALA A 1 80 ? -10.440 2.471 10.147 1.00 96.44 80 ALA A CA 1
ATOM 566 C C . ALA A 1 80 ? -10.602 1.826 8.747 1.00 96.44 80 ALA A C 1
ATOM 568 O O . ALA A 1 80 ? -11.022 0.666 8.687 1.00 96.44 80 ALA A O 1
ATOM 569 N N . PRO A 1 81 ? -10.244 2.480 7.619 1.00 96.25 81 PRO A N 1
ATOM 570 C CA . PRO A 1 81 ? -10.358 1.855 6.299 1.00 96.25 81 PRO A CA 1
ATOM 571 C C . PRO A 1 81 ? -9.391 0.676 6.106 1.00 96.25 81 PRO A C 1
ATOM 573 O O . PRO A 1 81 ? -9.723 -0.275 5.404 1.00 96.25 81 PRO A O 1
ATOM 576 N N . VAL A 1 82 ? -8.228 0.685 6.771 1.00 95.31 82 VAL A N 1
ATOM 577 C CA . VAL A 1 82 ? -7.274 -0.438 6.736 1.00 95.31 82 VAL A CA 1
ATOM 578 C C . VAL A 1 82 ? -7.844 -1.659 7.455 1.00 95.31 82 VAL A C 1
ATOM 580 O O . VAL A 1 82 ? -7.730 -2.774 6.955 1.00 95.31 82 VAL A O 1
ATOM 583 N N . LEU A 1 83 ? -8.495 -1.459 8.604 1.00 95.69 83 LEU A N 1
ATOM 584 C CA . LEU A 1 83 ? -9.168 -2.539 9.327 1.00 95.69 83 LEU A CA 1
ATOM 585 C C . LEU A 1 83 ? -10.336 -3.120 8.524 1.00 95.69 83 LEU A C 1
ATOM 587 O O . LEU A 1 83 ? -10.457 -4.340 8.468 1.00 95.69 83 LEU A O 1
ATOM 591 N N . SER A 1 84 ? -11.149 -2.278 7.871 1.00 95.56 84 SER A N 1
ATOM 592 C CA . SER A 1 84 ? -12.224 -2.750 6.977 1.00 95.56 84 SER A CA 1
ATOM 593 C C . SER A 1 84 ? -11.661 -3.639 5.873 1.00 95.56 84 SER A C 1
ATOM 595 O O . SER A 1 84 ? -12.123 -4.761 5.683 1.00 95.56 84 SER A O 1
ATOM 597 N N . TRP A 1 85 ? -10.594 -3.176 5.213 1.00 96.44 85 TRP A N 1
ATOM 598 C CA . TRP A 1 85 ? -9.934 -3.935 4.158 1.00 96.44 85 TRP A CA 1
ATOM 599 C C . TRP A 1 85 ? -9.399 -5.280 4.659 1.00 96.44 85 TRP A C 1
ATOM 601 O O . TRP A 1 85 ? -9.592 -6.299 3.999 1.00 96.44 85 TRP A O 1
ATOM 611 N N . LEU A 1 86 ? -8.759 -5.301 5.835 1.00 95.12 86 LEU A N 1
ATOM 612 C CA . LEU A 1 86 ? -8.258 -6.534 6.442 1.00 95.12 86 LEU A CA 1
ATOM 613 C C . LEU A 1 86 ? -9.400 -7.515 6.706 1.00 95.12 86 LEU A C 1
ATOM 615 O O . LEU A 1 86 ? -9.318 -8.650 6.254 1.00 95.12 86 LEU A O 1
ATOM 619 N N . VAL A 1 87 ? -10.478 -7.075 7.358 1.00 94.62 87 VAL A N 1
ATOM 620 C CA . VAL A 1 87 ? -11.654 -7.917 7.635 1.00 94.62 87 VAL A CA 1
ATOM 621 C C . VAL A 1 87 ? -12.199 -8.536 6.345 1.00 94.62 87 VAL A C 1
ATOM 623 O O . VAL A 1 87 ? -12.371 -9.748 6.283 1.00 94.62 87 VAL A O 1
ATOM 626 N N . GLU A 1 88 ? -12.378 -7.740 5.290 1.00 93.81 88 GLU A N 1
ATOM 627 C CA . GLU A 1 88 ? -12.882 -8.206 3.988 1.00 93.81 88 GLU A CA 1
ATOM 628 C C . GLU A 1 88 ? -11.971 -9.240 3.297 1.00 93.81 88 GLU A C 1
ATOM 630 O O . GLU A 1 88 ? -12.450 -10.041 2.493 1.00 93.81 88 GLU A O 1
ATOM 635 N N . HIS A 1 89 ? -10.668 -9.240 3.601 1.00 92.44 89 HIS A N 1
ATOM 636 C CA . HIS A 1 89 ? -9.658 -10.036 2.894 1.00 92.44 89 HIS A CA 1
ATOM 637 C C . HIS A 1 89 ? -8.970 -11.116 3.747 1.00 92.44 89 HIS A C 1
ATOM 639 O O . HIS A 1 89 ? -8.211 -11.919 3.196 1.00 92.44 89 HIS A O 1
ATOM 645 N N . THR A 1 90 ? -9.213 -11.168 5.062 1.00 85.69 90 THR A N 1
ATOM 646 C CA . THR A 1 90 ? -8.634 -12.175 5.973 1.00 85.69 90 THR A CA 1
ATOM 647 C C . THR A 1 90 ? -9.671 -13.030 6.685 1.00 85.69 90 THR A C 1
ATOM 649 O O . THR A 1 90 ? -9.384 -14.190 6.982 1.00 85.69 90 THR A O 1
ATOM 652 N N . GLU A 1 91 ? -10.864 -12.498 6.951 1.00 69.25 91 GLU A N 1
ATOM 653 C CA . GLU A 1 91 ? -11.970 -13.309 7.455 1.00 69.25 91 GLU A CA 1
ATOM 654 C C . GLU A 1 91 ? -12.524 -14.081 6.255 1.00 69.25 91 GLU A C 1
ATOM 656 O O . GLU A 1 91 ? -13.295 -13.567 5.444 1.00 69.25 91 GLU A O 1
ATOM 661 N N . ALA A 1 92 ? -12.074 -15.324 6.074 1.00 56.19 92 ALA A N 1
ATOM 662 C CA . ALA A 1 92 ? -12.748 -16.221 5.152 1.00 56.19 92 ALA A CA 1
ATOM 663 C C . ALA A 1 92 ? -14.232 -16.251 5.532 1.00 56.19 92 ALA A C 1
ATOM 665 O O . ALA A 1 92 ? -14.559 -16.451 6.700 1.00 56.19 92 ALA A O 1
ATOM 666 N N . ALA A 1 93 ? -15.110 -16.075 4.542 1.00 48.34 93 ALA A N 1
ATOM 667 C CA . ALA A 1 93 ? -16.502 -16.470 4.635 1.00 48.34 93 ALA A CA 1
ATOM 668 C C . ALA A 1 93 ? -16.572 -17.835 5.332 1.00 48.34 93 ALA A C 1
ATOM 670 O O . ALA A 1 93 ? -16.211 -18.848 4.727 1.00 48.34 93 ALA A O 1
ATOM 671 N N . GLU A 1 94 ? -16.991 -17.875 6.600 1.00 42.38 94 GLU A N 1
ATOM 672 C CA . GLU A 1 94 ? -17.442 -19.131 7.176 1.00 42.38 94 GLU A CA 1
ATOM 673 C C . GLU A 1 94 ? -18.547 -19.628 6.240 1.00 42.38 94 GLU A C 1
ATOM 675 O O . GLU A 1 94 ? -19.530 -18.908 6.017 1.00 42.38 94 GLU A O 1
ATOM 680 N N . PRO A 1 95 ? -18.426 -20.824 5.642 1.00 46.16 95 PRO A N 1
ATOM 681 C CA . PRO A 1 95 ? -19.592 -21.425 5.044 1.00 46.16 95 PRO A CA 1
ATOM 682 C C . PRO A 1 95 ? -20.566 -21.647 6.196 1.00 46.16 95 PRO A C 1
ATOM 684 O O . PRO A 1 95 ? -20.296 -22.448 7.090 1.00 46.16 95 PRO A O 1
ATOM 687 N N . LEU A 1 96 ? -21.684 -20.912 6.182 1.00 47.78 96 LEU A N 1
ATOM 688 C CA . LEU A 1 96 ? -22.867 -21.240 6.970 1.00 47.78 96 LEU A CA 1
ATOM 689 C C . LEU A 1 96 ? -23.090 -22.742 6.801 1.00 47.78 96 LEU A C 1
ATOM 691 O O . LEU A 1 96 ? -23.446 -23.200 5.712 1.00 47.78 96 LEU A O 1
ATOM 695 N N . HIS A 1 97 ? -22.801 -23.510 7.852 1.00 47.16 97 HIS A N 1
ATOM 696 C CA . HIS A 1 97 ? -23.078 -24.933 7.885 1.00 47.16 97 HIS A CA 1
ATOM 697 C C . HIS A 1 97 ? -24.550 -25.106 7.502 1.00 47.16 97 HIS A C 1
ATOM 699 O O . HIS A 1 97 ? -25.442 -24.670 8.228 1.00 47.16 97 HIS A O 1
ATOM 705 N N . SER A 1 98 ? -24.799 -25.701 6.332 1.00 49.53 98 SER A N 1
ATOM 706 C CA . SER A 1 98 ? -26.118 -26.209 5.978 1.00 49.53 98 SER A CA 1
ATOM 707 C C . SER A 1 98 ? -26.453 -27.308 6.970 1.00 49.53 98 SER A C 1
ATOM 709 O O . SER A 1 98 ? -26.003 -28.444 6.827 1.00 49.53 98 SER A O 1
ATOM 711 N N . THR A 1 99 ? -27.222 -26.968 7.995 1.00 46.59 99 THR A N 1
ATOM 712 C CA . THR A 1 99 ? -27.941 -27.948 8.796 1.00 46.59 99 THR A CA 1
ATOM 713 C C . THR A 1 99 ? -28.992 -28.576 7.882 1.00 46.59 99 THR A C 1
ATOM 715 O O . THR A 1 99 ? -29.959 -27.919 7.498 1.00 46.59 99 THR A O 1
ATOM 718 N N . SER A 1 100 ? -28.736 -29.817 7.460 1.00 50.84 100 SER A N 1
ATOM 719 C CA . SER A 1 100 ? -29.774 -30.739 6.978 1.00 50.84 100 SER A CA 1
ATOM 720 C C . SER A 1 100 ? -30.495 -31.373 8.159 1.00 50.84 100 SER A C 1
ATOM 722 O O . SER A 1 100 ? -29.839 -31.535 9.214 1.00 50.84 100 SER A O 1
#

Organism: Burkholderia vietnamiensis (strain G4 / LMG 22486) (NCBI:txid269482)